Protein AF-A0AAD3D7H2-F1 (afdb_monomer_lite)

Foldseek 3Di:
DDPAFEDEAEPDDDPDDDDDPCVVAWDKDWDDDDPPPDDDDDDPDDPPVFPQTKIWTDDPNFIKIFRGKAFAPPVDKAWDWDQDPVGNVDIDTDDIHGIYGYIDGPPPCPVVPDPDDDPVVDDVDPVVVVRVVVVVVCVVPPDDDDDD

Secondary structure (DSSP, 8-state):
-----EEEE-SS--S--S---HHHH--PEEEP----------------S----EEEEEETTEEEEE--EEEPPTT--EEEEEEETTEEEEEEEEEEESEEEE-EETT-THHHH------GGG---HHHHHHHHHHHHHHHHSPPPPP-

Organism: NCBI:txid426638

Radius of gyration: 19.78 Å; chains: 1; bounding box: 55×32×58 Å

InterPro domains:
  IPR013924 Ribonuclease H2, subunit C [PF08615] (7-85)
  IPR013924 Ribonuclease H2, subunit C [cd09271] (8-106)

pLDDT: mean 77.28, std 19.38, range [33.62, 94.88]

Structure (mmCIF, N/CA/C/O backbone):
data_AF-A0AAD3D7H2-F1
#
_entry.id   AF-A0AAD3D7H2-F1
#
loop_
_atom_site.group_PDB
_atom_site.id
_atom_site.type_symbol
_atom_site.label_atom_id
_atom_site.label_alt_id
_atom_site.label_comp_id
_atom_site.label_asym_id
_atom_site.label_entity_id
_atom_site.label_seq_id
_atom_site.pdbx_PDB_ins_code
_atom_site.Cartn_x
_atom_site.Cartn_y
_atom_site.Cartn_z
_atom_site.occupancy
_atom_site.B_iso_or_equiv
_atom_site.auth_seq_id
_atom_site.auth_comp_id
_atom_site.auth_asym_id
_atom_site.auth_atom_id
_atom_site.pdbx_PDB_model_num
ATOM 1 N N . MET A 1 1 ? -0.694 21.228 -3.023 1.00 34.41 1 MET A N 1
ATOM 2 C CA . MET A 1 1 ? -0.175 20.091 -2.239 1.00 34.41 1 MET A CA 1
ATOM 3 C C . MET A 1 1 ? -0.657 18.838 -2.942 1.00 34.41 1 MET A C 1
ATOM 5 O O . MET A 1 1 ? -1.859 18.699 -3.111 1.00 34.41 1 MET A O 1
ATOM 9 N N . SER A 1 2 ? 0.254 18.035 -3.491 1.00 39.84 2 SER A N 1
ATOM 10 C CA . SER A 1 2 ? -0.105 16.768 -4.137 1.00 39.84 2 SER A CA 1
ATOM 11 C C . SER A 1 2 ? -0.600 15.826 -3.043 1.00 39.84 2 SER A C 1
ATOM 13 O O . SER A 1 2 ? 0.170 15.547 -2.126 1.00 39.84 2 SER A O 1
ATOM 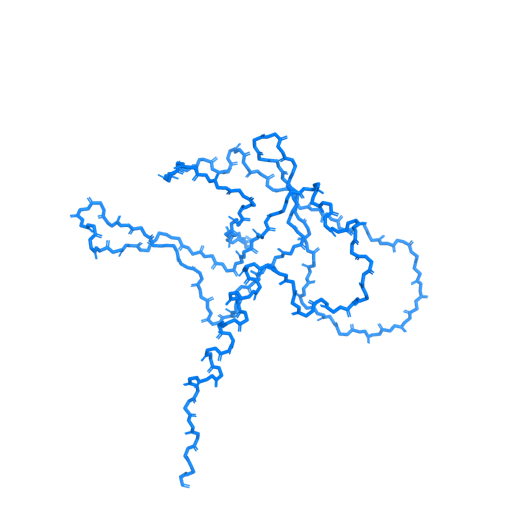15 N N . ASN A 1 3 ? -1.857 15.379 -3.092 1.00 53.25 3 ASN A N 1
ATOM 16 C CA . ASN A 1 3 ? -2.290 14.265 -2.248 1.00 53.25 3 ASN A CA 1
ATOM 17 C C . ASN A 1 3 ? -1.449 13.062 -2.675 1.00 53.25 3 ASN A C 1
ATOM 19 O O . ASN A 1 3 ? -1.581 12.594 -3.803 1.00 53.25 3 ASN A O 1
ATOM 23 N N . LYS A 1 4 ? -0.510 12.633 -1.831 1.00 64.44 4 LYS A N 1
ATOM 24 C CA . LYS A 1 4 ? 0.206 11.381 -2.064 1.00 64.44 4 LYS A CA 1
ATOM 25 C C . LYS A 1 4 ? -0.802 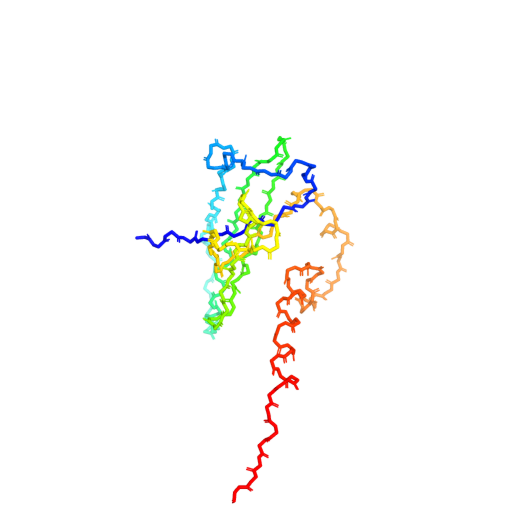10.243 -1.885 1.00 64.44 4 LYS A C 1
ATOM 27 O O . LYS A 1 4 ? -1.452 10.156 -0.845 1.00 64.44 4 LYS A O 1
ATOM 32 N N . GLU A 1 5 ? -0.962 9.423 -2.916 1.00 84.69 5 GLU A N 1
ATOM 33 C CA . GLU A 1 5 ? -1.856 8.264 -2.905 1.00 84.69 5 GLU A CA 1
ATOM 34 C C . GLU A 1 5 ? -1.075 7.071 -2.350 1.00 84.69 5 GLU A C 1
ATOM 36 O O . GLU A 1 5 ? -0.276 6.447 -3.054 1.00 84.69 5 GLU A O 1
ATOM 41 N N . TYR A 1 6 ? -1.260 6.807 -1.057 1.00 90.06 6 TYR A N 1
ATOM 42 C CA . TYR A 1 6 ? -0.589 5.726 -0.346 1.00 90.06 6 TYR A CA 1
ATOM 43 C C . TYR A 1 6 ? -1.419 4.445 -0.347 1.00 90.06 6 TYR A C 1
ATOM 45 O O . TYR A 1 6 ? -2.585 4.449 0.044 1.00 90.06 6 TYR A O 1
ATOM 53 N N . CYS A 1 7 ? -0.779 3.324 -0.673 1.00 93.31 7 CYS A N 1
ATOM 54 C CA . CYS A 1 7 ? -1.268 2.007 -0.284 1.00 93.31 7 CYS A CA 1
ATOM 55 C C . CYS A 1 7 ? -0.686 1.646 1.092 1.00 93.31 7 CYS A C 1
ATOM 57 O O . CYS A 1 7 ? 0.533 1.617 1.268 1.00 93.31 7 CYS A O 1
ATOM 59 N N . HIS A 1 8 ? -1.541 1.385 2.081 1.00 94.00 8 HIS A N 1
ATOM 60 C CA . HIS A 1 8 ? -1.105 0.994 3.423 1.00 94.00 8 HIS A CA 1
ATOM 61 C C . HIS A 1 8 ? -1.004 -0.529 3.534 1.00 94.00 8 HIS A C 1
ATOM 63 O O . HIS A 1 8 ? -2.013 -1.232 3.509 1.00 94.00 8 HIS A O 1
ATOM 69 N N . TRP A 1 9 ? 0.214 -1.037 3.701 1.00 93.75 9 TRP A N 1
ATOM 70 C CA . TRP A 1 9 ? 0.484 -2.456 3.896 1.00 93.75 9 TRP A CA 1
ATOM 71 C C . TRP A 1 9 ? 0.551 -2.774 5.392 1.00 93.75 9 TRP A C 1
ATOM 73 O O . TRP A 1 9 ? 1.499 -2.393 6.076 1.00 93.75 9 TRP A O 1
ATOM 83 N N . MET A 1 10 ? -0.490 -3.418 5.922 1.00 94.06 10 MET A N 1
ATOM 84 C CA . MET A 1 10 ? -0.659 -3.642 7.364 1.00 94.06 10 MET A CA 1
ATOM 85 C C . MET A 1 10 ? 0.085 -4.903 7.848 1.00 94.06 10 MET A C 1
ATOM 87 O O . MET A 1 10 ? 0.052 -5.919 7.154 1.00 94.06 10 MET A O 1
ATOM 91 N N . PRO A 1 11 ? 0.632 -4.934 9.082 1.00 91.88 11 PRO A N 1
ATOM 92 C CA . PRO A 1 11 ? 1.338 -6.103 9.628 1.00 91.88 11 PRO A CA 1
ATOM 93 C C . PRO A 1 11 ? 0.384 -7.189 10.151 1.00 91.88 11 PRO A C 1
ATOM 95 O O . PRO A 1 11 ? 0.770 -8.054 10.938 1.00 91.88 11 PRO A O 1
ATOM 98 N N . CYS A 1 12 ? -0.898 -7.120 9.795 1.00 91.38 12 CYS A N 1
ATOM 99 C CA . CYS A 1 12 ? -1.928 -8.005 10.317 1.00 91.38 12 CYS A CA 1
ATOM 100 C C . CYS A 1 12 ? -2.973 -8.337 9.252 1.00 91.38 12 CYS A C 1
ATOM 102 O O . CYS A 1 12 ? -3.203 -7.571 8.318 1.00 91.38 12 CYS A O 1
ATOM 104 N N . THR A 1 13 ? -3.629 -9.483 9.422 1.00 93.50 13 THR A N 1
ATOM 105 C CA . THR A 1 13 ? -4.727 -9.922 8.559 1.00 93.50 13 THR A CA 1
ATOM 106 C C . THR A 1 13 ? -6.046 -9.317 9.032 1.00 93.50 13 THR A C 1
ATOM 108 O O . THR A 1 13 ? -6.362 -9.341 10.224 1.00 93.50 13 THR A O 1
ATOM 111 N N . ILE A 1 14 ? -6.834 -8.799 8.093 1.00 93.06 14 ILE A N 1
ATOM 112 C CA . ILE A 1 14 ? -8.195 -8.313 8.325 1.00 93.06 14 ILE A CA 1
ATOM 113 C C . ILE A 1 14 ? -9.142 -9.309 7.652 1.00 93.06 14 ILE A C 1
ATOM 115 O O . ILE A 1 14 ? -9.056 -9.523 6.452 1.00 93.06 14 ILE A O 1
ATOM 119 N N . GLU A 1 15 ? -10.019 -9.949 8.429 1.00 94.38 15 GLU A N 1
ATOM 120 C CA . GLU A 1 15 ? -10.923 -10.997 7.914 1.00 94.38 15 GLU A CA 1
ATOM 121 C C . GLU A 1 15 ? -12.046 -10.452 7.024 1.00 94.38 15 GLU A C 1
ATOM 123 O O . GLU A 1 15 ? -12.593 -11.176 6.197 1.00 94.38 15 GLU A O 1
ATOM 128 N N . HIS A 1 16 ? -12.427 -9.191 7.225 1.00 92.69 16 HIS A N 1
ATOM 129 C CA . HIS A 1 16 ? -13.473 -8.553 6.440 1.00 92.69 16 HIS A CA 1
ATOM 130 C C . HIS A 1 16 ? -12.874 -7.883 5.207 1.00 92.69 16 HIS A C 1
ATOM 132 O O . HIS A 1 16 ? -12.067 -6.964 5.345 1.00 92.69 16 HIS A O 1
ATOM 138 N N . ASP A 1 17 ? -13.321 -8.318 4.032 1.00 89.19 17 ASP A N 1
ATOM 139 C CA . ASP A 1 17 ? -12.996 -7.701 2.750 1.00 89.19 17 ASP A CA 1
ATOM 140 C C . ASP A 1 17 ? -14.167 -6.810 2.309 1.00 89.19 17 ASP A C 1
ATOM 142 O O . ASP A 1 17 ? -15.287 -7.286 2.100 1.00 89.19 17 ASP A O 1
ATOM 146 N N . GLY A 1 18 ? -13.943 -5.497 2.272 1.00 87.88 18 GLY A N 1
ATOM 147 C CA . GLY A 1 18 ? -14.999 -4.520 2.036 1.00 87.88 18 GLY A CA 1
ATOM 148 C C . GLY A 1 18 ? -14.559 -3.075 2.252 1.00 87.88 18 GLY A C 1
ATOM 149 O O . GLY A 1 18 ? -13.430 -2.785 2.648 1.00 87.88 18 GLY A O 1
ATOM 150 N N . ILE A 1 19 ? -15.482 -2.148 1.991 1.00 87.31 19 ILE A N 1
ATOM 151 C CA . ILE A 1 19 ? -15.232 -0.712 2.148 1.00 87.31 19 ILE A CA 1
ATOM 152 C C . ILE A 1 19 ? -15.064 -0.385 3.634 1.00 87.31 19 ILE A C 1
ATOM 154 O O . ILE A 1 19 ? -15.951 -0.652 4.447 1.00 87.31 19 ILE A O 1
ATOM 158 N N . ALA A 1 20 ? -13.950 0.264 3.970 1.00 89.44 20 ALA A N 1
ATOM 159 C CA . ALA A 1 20 ? -13.673 0.765 5.307 1.00 89.44 20 ALA A CA 1
ATOM 160 C C . ALA A 1 20 ? -13.581 2.303 5.305 1.00 89.44 20 ALA A C 1
ATOM 162 O O . ALA A 1 20 ? -12.967 2.882 4.407 1.00 89.44 20 ALA A O 1
ATOM 163 N N . PRO A 1 21 ? -14.135 2.995 6.316 1.00 91.38 21 PRO A N 1
ATOM 164 C CA . PRO A 1 21 ? -13.996 4.444 6.475 1.00 91.38 21 PRO A CA 1
ATOM 165 C C . PRO A 1 21 ? -12.597 4.822 7.005 1.00 91.38 21 PRO A C 1
ATOM 167 O O . PRO A 1 21 ? -12.460 5.351 8.107 1.00 91.38 21 PRO A O 1
ATOM 170 N N . ILE A 1 22 ? -11.545 4.529 6.231 1.00 90.25 22 ILE A N 1
ATOM 171 C CA . ILE A 1 22 ? -10.133 4.649 6.643 1.00 90.25 22 ILE A CA 1
ATOM 172 C C . ILE A 1 22 ? -9.825 6.054 7.174 1.00 90.25 22 ILE A C 1
ATOM 174 O O . ILE A 1 22 ? -9.324 6.180 8.286 1.00 90.25 22 ILE A O 1
ATOM 178 N N . SER A 1 23 ? -10.219 7.107 6.453 1.00 88.81 23 SER A N 1
ATOM 179 C CA . SER A 1 23 ? -9.942 8.504 6.827 1.00 88.81 23 SER A CA 1
ATOM 180 C C . SER A 1 23 ? -10.535 8.940 8.175 1.00 88.81 23 SER A C 1
ATOM 182 O O . SER A 1 23 ? -10.063 9.910 8.773 1.00 88.81 23 SER A O 1
ATOM 184 N N . MET A 1 24 ? -11.555 8.235 8.677 1.00 92.00 24 MET A N 1
ATOM 185 C CA . MET A 1 24 ? -12.180 8.534 9.969 1.00 92.00 24 MET A CA 1
ATOM 186 C C . MET A 1 24 ? -11.457 7.887 11.153 1.00 92.00 24 MET A C 1
ATOM 188 O O . MET A 1 24 ? -11.530 8.418 12.258 1.00 92.00 24 MET A O 1
ATOM 192 N N . TYR A 1 25 ? -10.793 6.746 10.948 1.00 93.31 25 TYR A N 1
ATOM 193 C CA . TYR A 1 25 ? -10.266 5.920 12.046 1.00 93.31 25 TYR A CA 1
ATOM 194 C C . TYR A 1 25 ? -8.762 5.670 11.981 1.00 93.31 25 TYR A C 1
ATOM 196 O O . TYR A 1 25 ? -8.164 5.318 12.994 1.00 93.31 25 TYR A O 1
ATOM 204 N N . PHE A 1 26 ? -8.153 5.825 10.811 1.00 94.12 26 PHE A N 1
ATOM 205 C CA . PHE A 1 26 ? -6.735 5.611 10.594 1.00 94.12 26 PHE A CA 1
ATOM 206 C C . PHE A 1 26 ? -6.132 6.891 10.026 1.00 94.12 26 PHE A C 1
ATOM 208 O O . PHE A 1 26 ? -6.284 7.202 8.846 1.00 94.12 26 PHE A O 1
ATOM 215 N N . GLN A 1 27 ? -5.488 7.657 10.904 1.00 91.38 27 GLN A N 1
ATOM 216 C CA . GLN A 1 27 ? -4.882 8.947 10.586 1.00 91.38 27 GLN A CA 1
ATOM 217 C C . GLN A 1 27 ? -3.389 8.872 10.913 1.00 91.38 27 GLN A C 1
ATOM 219 O O . GLN A 1 27 ? -3.006 9.149 12.048 1.00 91.38 27 GLN A O 1
ATOM 224 N N . PRO A 1 28 ? -2.560 8.418 9.955 1.00 91.81 28 PRO A N 1
ATOM 225 C CA . PRO A 1 28 ? -1.113 8.440 10.091 1.00 91.81 28 PRO A CA 1
ATOM 226 C C . PRO A 1 28 ? -0.603 9.842 10.407 1.00 91.81 28 PRO A C 1
ATOM 228 O O . PRO A 1 28 ? -0.911 10.794 9.689 1.00 91.81 28 PRO A O 1
ATOM 231 N N . GLU A 1 29 ? 0.205 9.952 11.451 1.00 90.94 29 GLU A N 1
ATOM 232 C CA . GLU A 1 29 ? 0.945 11.161 11.777 1.00 90.94 29 GLU A CA 1
ATOM 233 C C . GLU A 1 29 ? 2.358 11.038 11.217 1.00 90.94 29 GLU A C 1
ATOM 235 O O . GLU A 1 29 ? 3.048 10.037 11.415 1.00 90.94 29 GLU A O 1
ATOM 240 N N . THR A 1 30 ? 2.771 12.051 10.471 1.00 88.62 30 THR A N 1
ATOM 241 C CA . THR A 1 30 ? 4.142 12.181 9.996 1.00 88.62 30 THR A CA 1
ATOM 242 C C . THR A 1 30 ? 5.030 12.594 11.159 1.00 88.62 30 THR A C 1
ATOM 244 O O . THR A 1 30 ? 4.779 13.620 11.784 1.00 88.62 30 THR A O 1
ATOM 247 N N . LEU A 1 31 ? 6.090 11.835 11.410 1.00 84.06 31 LEU A N 1
ATOM 248 C CA . LEU A 1 31 ? 7.103 12.206 12.386 1.00 84.06 31 LEU A CA 1
ATOM 249 C C . LEU A 1 31 ? 8.145 13.086 11.693 1.00 84.06 31 LEU A C 1
ATOM 251 O O . LEU A 1 31 ? 8.782 12.666 10.727 1.00 84.06 31 LEU A O 1
ATOM 255 N N . GLU A 1 32 ? 8.289 14.325 12.156 1.00 77.62 32 GLU A N 1
ATOM 256 C CA . GLU A 1 32 ? 9.394 15.185 11.738 1.00 77.62 32 GLU A CA 1
ATOM 257 C C . GLU A 1 32 ? 10.670 14.717 12.447 1.00 77.62 32 GLU A C 1
ATOM 259 O O . GLU A 1 32 ? 10.686 14.538 13.667 1.00 77.62 32 GLU A O 1
ATOM 264 N N . GLU A 1 33 ? 11.748 14.500 11.693 1.00 62.31 33 GLU A N 1
ATOM 265 C CA . GLU A 1 33 ? 13.063 14.357 12.306 1.00 62.31 33 GLU A CA 1
ATOM 266 C C . GLU A 1 33 ? 13.468 15.719 12.874 1.00 62.31 33 GLU A C 1
ATOM 268 O O . GLU A 1 33 ? 13.666 16.682 12.130 1.00 62.31 33 GLU A O 1
ATOM 273 N N . GLU A 1 34 ? 13.579 15.814 14.201 1.00 54.94 34 GLU A N 1
ATOM 274 C CA . GLU A 1 34 ? 14.200 16.966 14.851 1.00 54.94 34 GLU A CA 1
ATOM 275 C C . GLU A 1 34 ? 15.583 17.189 14.215 1.00 54.94 34 GLU A C 1
ATOM 277 O O . GLU A 1 34 ? 16.398 16.257 14.201 1.00 54.94 34 GLU A O 1
ATOM 282 N N . PRO A 1 35 ? 15.889 18.387 13.679 1.00 48.78 35 PRO A N 1
ATOM 283 C CA . PRO A 1 35 ? 17.196 18.650 13.106 1.00 48.78 35 PRO A CA 1
ATOM 284 C C . PRO A 1 35 ? 18.221 18.471 14.220 1.00 48.78 35 PRO A C 1
ATOM 286 O O . PRO A 1 35 ? 18.258 19.255 15.168 1.00 48.78 35 PRO A O 1
ATOM 289 N N . SER A 1 36 ? 19.044 17.427 14.121 1.00 46.22 36 SER A N 1
ATOM 290 C CA . SER A 1 36 ? 20.088 17.133 15.095 1.00 46.22 36 SER A CA 1
ATOM 291 C C . SER A 1 36 ? 20.990 18.359 15.245 1.00 46.22 36 SER A C 1
ATOM 293 O O . SER A 1 36 ? 21.865 18.628 14.417 1.00 46.22 36 SER A O 1
ATOM 295 N N . SER A 1 37 ? 20.764 19.152 16.288 1.00 43.81 37 SER A N 1
ATOM 296 C CA . SER A 1 37 ? 21.624 20.273 16.620 1.00 43.81 37 SER A CA 1
ATOM 297 C C . SER A 1 37 ? 22.984 19.714 17.046 1.00 43.81 37 SER A C 1
ATOM 299 O O . SER A 1 37 ? 23.069 19.049 18.076 1.00 43.81 37 SER A O 1
ATOM 301 N N . ALA A 1 38 ? 24.020 20.044 16.263 1.00 46.09 38 ALA A N 1
ATOM 302 C CA . ALA A 1 38 ? 25.457 19.788 16.449 1.00 46.09 38 ALA A CA 1
ATOM 303 C C . ALA A 1 38 ? 26.037 18.482 15.853 1.00 46.09 38 ALA A C 1
ATOM 305 O O . ALA A 1 38 ? 26.120 17.453 16.509 1.00 46.09 38 ALA A O 1
ATOM 306 N N . SER A 1 39 ? 26.661 18.564 14.674 1.00 39.09 39 SER A N 1
ATOM 307 C CA . SER A 1 39 ? 28.102 18.861 14.601 1.00 39.09 39 SER A CA 1
ATOM 308 C C . SER A 1 39 ? 28.539 19.103 13.153 1.00 39.09 39 SER A C 1
ATOM 310 O O . SER A 1 39 ? 28.203 18.368 12.230 1.00 39.09 39 SER A O 1
ATOM 312 N N . SER A 1 40 ? 29.279 20.186 12.969 1.00 50.50 40 SER A N 1
ATOM 313 C CA . SER A 1 40 ? 30.037 20.519 11.773 1.00 50.50 40 SER A CA 1
ATOM 314 C C . SER A 1 40 ? 31.013 19.398 11.415 1.00 50.50 40 SER A C 1
ATOM 316 O O . SER A 1 40 ? 31.912 19.123 12.207 1.00 50.50 40 SER A O 1
ATOM 318 N N . ASN A 1 41 ? 30.871 18.808 10.227 1.00 40.91 41 ASN A N 1
ATOM 319 C CA . ASN A 1 41 ? 31.993 18.444 9.364 1.00 40.91 41 ASN A CA 1
ATOM 320 C C . ASN A 1 41 ? 31.502 18.199 7.936 1.00 40.91 41 ASN A C 1
ATOM 322 O O . ASN A 1 41 ? 30.589 17.417 7.685 1.00 40.91 41 ASN A O 1
ATOM 326 N N . GLU A 1 42 ? 32.136 18.913 7.017 1.00 55.28 42 GLU A N 1
ATOM 327 C CA . GLU A 1 42 ? 31.913 18.885 5.581 1.00 55.28 42 GLU A CA 1
ATOM 328 C C . GLU A 1 42 ? 32.184 17.483 5.024 1.00 55.28 42 GLU A C 1
ATOM 330 O O . GLU A 1 42 ? 33.312 16.987 5.035 1.00 55.28 42 GLU A O 1
ATOM 335 N N . LYS A 1 43 ? 31.135 16.846 4.509 1.00 42.12 43 LYS A N 1
ATOM 336 C CA . LYS A 1 43 ? 31.230 15.837 3.459 1.00 42.12 43 LYS A CA 1
ATOM 337 C C . LYS A 1 43 ? 29.970 15.953 2.621 1.00 42.12 43 LYS A C 1
ATOM 339 O O . LYS A 1 43 ? 28.894 15.550 3.051 1.00 42.12 43 LYS A O 1
ATOM 344 N N . GLU A 1 44 ? 30.124 16.555 1.447 1.00 48.22 44 GLU A N 1
ATOM 345 C CA . GLU A 1 44 ? 29.165 16.446 0.355 1.00 48.22 44 GLU A CA 1
ATOM 346 C C . GLU A 1 44 ? 29.007 14.955 0.035 1.00 48.22 44 GLU A C 1
ATOM 348 O O . GLU A 1 44 ? 29.864 14.338 -0.597 1.00 48.22 44 GLU A O 1
ATOM 353 N N . LEU A 1 45 ? 27.945 14.358 0.569 1.00 42.97 45 LEU A N 1
ATOM 354 C CA . LEU A 1 45 ? 27.444 13.061 0.154 1.00 42.97 45 LEU A CA 1
ATOM 355 C C . LEU A 1 45 ? 26.142 13.325 -0.593 1.00 42.97 45 LEU A C 1
ATOM 357 O O . LEU A 1 45 ? 25.290 14.089 -0.136 1.00 42.97 45 LEU A O 1
ATOM 361 N N . GLU A 1 46 ? 26.055 12.739 -1.776 1.00 37.56 46 GLU A N 1
ATOM 362 C CA . GLU A 1 46 ? 24.939 12.839 -2.701 1.00 37.56 46 GLU A CA 1
ATOM 363 C C . GLU A 1 46 ? 23.606 12.658 -1.967 1.00 37.56 46 GLU A C 1
ATOM 365 O O . GLU A 1 46 ? 23.415 11.693 -1.226 1.00 37.56 46 GLU A O 1
ATOM 370 N N . LYS A 1 47 ? 22.690 13.615 -2.158 1.00 33.62 47 LYS A N 1
ATOM 371 C CA . LYS A 1 47 ? 21.300 13.515 -1.713 1.00 33.62 47 LYS A CA 1
ATOM 372 C C . LYS A 1 47 ? 20.684 12.275 -2.356 1.00 33.62 47 LYS A C 1
ATOM 374 O O . LYS A 1 47 ? 20.245 12.331 -3.501 1.00 33.62 47 LYS A O 1
ATOM 379 N N . SER A 1 48 ? 20.641 11.167 -1.628 1.00 37.09 48 SER A N 1
ATOM 380 C CA . SER A 1 48 ? 19.686 10.111 -1.914 1.00 37.09 48 SER A CA 1
ATOM 381 C C . SER A 1 48 ? 18.290 10.704 -1.702 1.00 37.09 48 SER A C 1
ATOM 383 O O . SER A 1 48 ? 17.970 11.208 -0.629 1.00 37.09 48 SER A O 1
ATOM 385 N N . ASP A 1 49 ? 17.453 10.673 -2.739 1.00 43.22 49 ASP A N 1
ATOM 386 C CA . ASP A 1 49 ? 16.061 11.168 -2.764 1.00 43.22 49 ASP A CA 1
ATOM 387 C C . ASP A 1 49 ? 15.090 10.361 -1.866 1.00 43.22 49 ASP A C 1
ATOM 389 O O . ASP A 1 49 ? 13.865 10.343 -2.054 1.00 43.22 49 ASP A O 1
ATOM 393 N N . ASN A 1 50 ? 15.641 9.679 -0.864 1.00 47.53 50 ASN A N 1
ATOM 394 C CA . ASN A 1 50 ? 14.930 8.887 0.115 1.00 47.53 50 ASN A CA 1
ATOM 395 C C . ASN A 1 50 ? 14.805 9.718 1.393 1.00 47.53 50 ASN A C 1
ATOM 397 O O . ASN A 1 50 ? 15.538 9.522 2.356 1.00 47.53 50 ASN A O 1
ATOM 401 N N . SER A 1 51 ? 13.899 10.699 1.391 1.00 51.78 51 SER A N 1
ATOM 402 C CA . SER A 1 51 ? 13.443 11.282 2.651 1.00 51.78 51 SER A CA 1
ATOM 403 C C . SER A 1 51 ? 12.814 10.147 3.463 1.00 51.78 51 SER A C 1
ATOM 405 O O . SER A 1 51 ? 11.712 9.706 3.125 1.00 51.78 51 SER A O 1
ATOM 407 N N . GLU A 1 52 ? 13.523 9.645 4.473 1.00 66.19 52 GLU A N 1
ATOM 408 C CA . GLU A 1 52 ? 13.053 8.631 5.423 1.00 66.19 52 GLU A CA 1
ATOM 409 C C . GLU A 1 52 ? 11.988 9.251 6.335 1.00 66.19 52 GLU A C 1
ATOM 411 O O . GLU A 1 52 ? 12.168 9.476 7.524 1.00 66.19 52 GLU A O 1
ATOM 416 N N . GLN A 1 53 ? 10.855 9.612 5.739 1.00 77.69 53 GLN A N 1
ATOM 417 C CA . GLN A 1 53 ? 9.730 10.167 6.460 1.00 77.69 53 GLN A CA 1
ATOM 418 C C . GLN A 1 53 ? 9.025 9.019 7.179 1.00 77.69 53 GLN A C 1
ATOM 420 O O . GLN A 1 53 ? 8.333 8.210 6.560 1.00 77.69 53 GLN A O 1
ATOM 425 N N . ALA A 1 54 ? 9.242 8.932 8.488 1.00 85.56 54 ALA A N 1
ATOM 426 C CA . ALA A 1 54 ? 8.560 7.959 9.320 1.00 85.56 54 ALA A CA 1
ATOM 427 C C . ALA A 1 54 ? 7.114 8.398 9.591 1.00 85.56 54 ALA A C 1
ATOM 429 O O . ALA A 1 54 ? 6.819 9.581 9.771 1.00 85.56 54 ALA A O 1
ATOM 430 N N . HIS A 1 55 ? 6.209 7.426 9.659 1.00 90.88 55 HIS A N 1
ATOM 431 C CA . HIS A 1 55 ? 4.816 7.639 10.031 1.00 90.88 55 HIS A CA 1
ATOM 432 C C . HIS A 1 55 ? 4.446 6.785 11.239 1.00 90.88 55 HIS A C 1
ATOM 434 O O . HIS A 1 55 ? 4.795 5.607 11.304 1.00 90.88 55 HIS A O 1
ATOM 440 N N . ALA A 1 56 ? 3.679 7.356 12.160 1.00 92.31 56 ALA A N 1
ATOM 441 C CA . ALA A 1 56 ? 3.098 6.652 13.294 1.00 92.31 56 ALA A CA 1
ATOM 442 C C . ALA A 1 56 ? 1.576 6.584 13.159 1.00 92.31 56 ALA A C 1
ATOM 444 O O . ALA A 1 56 ? 0.934 7.502 12.654 1.00 92.31 56 ALA A O 1
ATOM 445 N N . ALA A 1 57 ? 0.979 5.490 13.617 1.00 94.31 57 ALA A N 1
ATOM 446 C CA . ALA A 1 57 ? -0.469 5.351 13.691 1.00 94.31 57 ALA A CA 1
ATOM 447 C C . ALA A 1 57 ? -0.862 4.373 14.802 1.00 94.31 57 ALA A C 1
ATOM 449 O O . ALA A 1 57 ? -0.028 3.685 15.390 1.00 94.31 57 ALA A O 1
ATOM 450 N N . SER A 1 58 ? -2.161 4.271 15.071 1.00 94.25 58 SER A N 1
ATOM 451 C CA . SER A 1 58 ? -2.717 3.220 15.919 1.00 94.25 58 SER A CA 1
ATOM 452 C C . SER A 1 58 ? -3.793 2.461 15.161 1.00 94.25 58 SER A C 1
ATOM 454 O O . SER A 1 58 ? -4.644 3.057 14.503 1.00 94.25 58 SER A O 1
ATOM 456 N N . PHE A 1 59 ? -3.772 1.135 15.264 1.00 94.88 59 PHE A N 1
ATOM 457 C CA . PHE A 1 59 ? -4.799 0.278 14.687 1.00 94.88 59 PHE A CA 1
ATOM 458 C C . PHE A 1 59 ? -5.262 -0.745 15.719 1.00 94.88 59 PHE A C 1
ATOM 460 O O . PHE A 1 59 ? -4.467 -1.517 16.257 1.00 94.88 59 PHE A O 1
ATOM 467 N N . ARG A 1 60 ? -6.566 -0.735 16.029 1.00 93.38 60 ARG A N 1
ATOM 468 C CA . ARG A 1 60 ? -7.179 -1.583 17.073 1.00 93.38 60 ARG A CA 1
ATOM 469 C C . ARG A 1 60 ? -6.455 -1.493 18.430 1.00 93.38 60 ARG A C 1
ATOM 471 O O . ARG A 1 60 ? -6.284 -2.497 19.118 1.00 93.38 60 ARG A O 1
ATOM 478 N N . GLY A 1 61 ? -6.010 -0.290 18.799 1.00 92.31 61 GLY A N 1
ATOM 479 C CA . GLY A 1 61 ? -5.308 -0.023 20.059 1.00 92.31 61 GLY A CA 1
ATOM 480 C C . GLY A 1 61 ? -3.842 -0.468 20.091 1.00 92.31 61 GLY A C 1
ATOM 481 O O . GLY A 1 61 ? -3.225 -0.405 21.150 1.00 92.31 61 GLY A O 1
ATOM 482 N N . ARG A 1 62 ? -3.277 -0.920 18.964 1.00 92.81 62 ARG A N 1
ATOM 483 C CA . ARG A 1 62 ? -1.854 -1.256 18.839 1.00 92.81 62 ARG A CA 1
ATOM 484 C C . ARG A 1 62 ? -1.123 -0.150 18.096 1.00 92.81 62 ARG A C 1
ATOM 486 O O . ARG A 1 62 ? -1.585 0.269 17.036 1.00 92.81 62 ARG A O 1
ATOM 493 N N . ALA A 1 63 ? 0.018 0.264 18.633 1.00 92.69 63 ALA A N 1
ATOM 494 C CA . ALA A 1 63 ? 0.907 1.200 17.964 1.00 92.69 63 ALA A CA 1
ATOM 495 C C . ALA A 1 63 ? 1.521 0.564 16.708 1.00 92.69 63 ALA A C 1
ATOM 497 O O . ALA A 1 63 ? 1.927 -0.608 16.715 1.00 92.69 63 ALA A O 1
ATOM 498 N N . LEU A 1 64 ? 1.555 1.350 15.635 1.00 93.88 64 LEU A N 1
ATOM 499 C CA . LEU A 1 64 ? 2.153 1.018 14.353 1.00 93.88 64 LEU A CA 1
ATOM 500 C C . LEU A 1 64 ? 3.161 2.093 13.959 1.00 93.88 64 LEU A C 1
ATOM 502 O O . LEU A 1 64 ? 2.932 3.280 14.191 1.00 93.88 64 LEU A O 1
ATOM 506 N N . MET A 1 65 ? 4.234 1.661 13.308 1.00 92.38 65 MET A N 1
ATOM 507 C CA . MET A 1 65 ? 5.252 2.536 12.742 1.00 92.38 65 MET A CA 1
ATOM 508 C C . MET A 1 65 ? 5.529 2.116 11.301 1.00 92.38 65 MET A C 1
ATOM 510 O O . MET A 1 65 ? 5.752 0.937 11.042 1.00 92.38 65 MET A O 1
ATOM 514 N N . ALA A 1 66 ? 5.539 3.065 10.374 1.00 90.81 66 ALA A N 1
ATOM 515 C CA . ALA A 1 66 ? 6.049 2.879 9.024 1.00 90.81 66 ALA A CA 1
ATOM 516 C C . ALA A 1 66 ? 7.334 3.692 8.897 1.00 90.81 66 ALA A C 1
ATOM 518 O O . ALA A 1 66 ? 7.302 4.919 8.858 1.00 90.81 66 ALA A O 1
ATOM 519 N N . ARG A 1 67 ? 8.478 3.004 8.887 1.00 86.06 67 ARG A N 1
ATOM 520 C CA . ARG A 1 67 ? 9.803 3.646 8.800 1.00 86.06 67 ARG A CA 1
ATOM 521 C C . ARG A 1 67 ? 10.255 3.888 7.364 1.00 86.06 67 ARG A C 1
ATOM 523 O O . ARG A 1 67 ? 11.212 4.617 7.142 1.00 86.06 67 ARG A O 1
ATOM 530 N N . ARG A 1 68 ? 9.619 3.219 6.399 1.00 81.69 68 ARG A N 1
ATOM 531 C CA . ARG A 1 68 ? 10.021 3.228 4.992 1.00 81.69 68 ARG A CA 1
ATOM 532 C C . ARG A 1 68 ? 8.800 3.476 4.112 1.00 81.69 68 ARG A C 1
ATOM 534 O O . ARG A 1 68 ? 7.792 2.777 4.221 1.00 81.69 68 ARG A O 1
ATOM 541 N N . GLU A 1 69 ? 8.918 4.465 3.232 1.00 89.31 69 GLU A N 1
ATOM 542 C CA . GLU A 1 69 ? 8.017 4.675 2.100 1.00 89.31 69 GLU A CA 1
ATOM 543 C C . GLU A 1 69 ? 8.644 4.006 0.873 1.00 89.31 69 GLU A C 1
ATOM 545 O O . GLU A 1 69 ? 9.743 4.365 0.455 1.00 89.31 69 GLU A O 1
ATOM 550 N N . TYR A 1 70 ? 7.946 3.043 0.276 1.00 89.62 70 TYR A N 1
ATOM 551 C CA . TYR A 1 70 ? 8.379 2.413 -0.966 1.00 89.62 70 TYR A CA 1
ATOM 552 C C . TYR A 1 70 ? 7.687 3.093 -2.143 1.00 89.62 70 TYR A C 1
ATOM 554 O O . TYR A 1 70 ? 6.509 2.846 -2.409 1.00 89.62 70 TYR A O 1
ATOM 562 N N . LYS A 1 71 ? 8.414 3.954 -2.854 1.00 90.50 71 LYS A N 1
ATOM 563 C CA . LYS A 1 71 ? 7.927 4.556 -4.100 1.00 90.50 71 LYS A CA 1
ATOM 564 C C . LYS A 1 71 ? 7.953 3.520 -5.217 1.00 90.50 71 LYS A C 1
ATOM 566 O O . LYS A 1 71 ? 8.936 2.795 -5.376 1.00 90.50 71 LYS A O 1
ATOM 571 N N . LEU A 1 72 ? 6.884 3.467 -6.001 1.00 90.12 72 LEU A N 1
ATOM 572 C CA . LEU A 1 72 ? 6.880 2.703 -7.241 1.00 90.12 72 LEU A CA 1
ATOM 573 C C . LEU A 1 72 ? 7.806 3.384 -8.269 1.00 90.12 72 LEU A C 1
ATOM 575 O O . LEU A 1 72 ? 7.897 4.615 -8.279 1.00 90.12 72 LEU A O 1
ATOM 579 N N . PRO A 1 73 ? 8.482 2.618 -9.145 1.00 88.75 73 PRO A N 1
ATOM 580 C CA . PRO A 1 73 ? 9.268 3.181 -10.241 1.00 88.75 73 PRO A CA 1
ATOM 581 C C . PRO A 1 73 ? 8.433 4.105 -11.139 1.00 88.75 73 PRO A C 1
ATOM 583 O O . PRO A 1 73 ? 7.249 3.857 -11.351 1.00 88.75 73 PRO A O 1
ATOM 586 N N . GLU A 1 74 ? 9.045 5.142 -11.722 1.00 85.38 74 GLU A N 1
ATOM 587 C CA . GLU A 1 74 ? 8.336 6.194 -12.484 1.00 85.38 74 GLU A CA 1
ATOM 588 C C . GLU A 1 74 ? 7.475 5.666 -13.645 1.00 85.38 74 GLU A C 1
ATOM 590 O O . GLU A 1 74 ? 6.480 6.279 -14.030 1.00 85.38 74 GLU A O 1
ATOM 595 N N . ASN A 1 75 ? 7.845 4.517 -14.212 1.00 86.56 75 ASN A N 1
ATOM 596 C CA . ASN A 1 75 ? 7.142 3.865 -15.314 1.00 86.56 75 ASN A CA 1
ATOM 597 C C . ASN A 1 75 ? 6.097 2.830 -14.855 1.00 86.56 75 ASN A C 1
ATOM 599 O O . ASN A 1 75 ? 5.567 2.090 -15.687 1.00 86.56 75 ASN A O 1
ATOM 603 N N . ILE A 1 76 ? 5.824 2.742 -13.554 1.00 89.06 76 ILE A N 1
ATOM 604 C CA . ILE A 1 76 ? 4.908 1.780 -12.943 1.00 89.06 76 ILE A CA 1
ATOM 605 C C . ILE A 1 76 ? 3.829 2.545 -12.182 1.00 89.06 76 ILE A C 1
ATOM 607 O O . ILE A 1 76 ? 4.110 3.445 -11.399 1.00 89.06 76 ILE A O 1
ATOM 611 N N . ASN A 1 77 ? 2.573 2.159 -12.400 1.00 89.88 77 ASN A N 1
ATOM 612 C CA . ASN A 1 77 ? 1.434 2.743 -11.704 1.00 89.88 77 ASN A CA 1
ATOM 613 C C . ASN A 1 77 ? 0.690 1.660 -10.920 1.00 89.88 77 ASN A C 1
ATOM 615 O O . ASN A 1 77 ? 0.155 0.718 -11.514 1.00 89.88 77 ASN A O 1
ATOM 619 N N . GLY A 1 78 ? 0.635 1.801 -9.597 1.00 93.00 78 GLY A N 1
ATOM 620 C CA . GLY A 1 78 ? -0.168 0.939 -8.741 1.00 93.00 78 GLY A CA 1
ATOM 621 C C . GLY A 1 78 ? -1.638 1.142 -9.074 1.00 93.00 78 GLY A C 1
ATOM 622 O O . GLY A 1 78 ? -2.103 2.272 -9.186 1.00 93.00 78 GLY A O 1
ATOM 623 N N . THR A 1 79 ? -2.374 0.057 -9.306 1.00 93.88 79 THR A N 1
ATOM 624 C CA . THR A 1 79 ? -3.790 0.121 -9.686 1.00 93.88 79 THR A CA 1
ATOM 625 C C . THR A 1 79 ? -4.584 -0.912 -8.904 1.00 93.88 79 THR A C 1
ATOM 627 O O . THR A 1 79 ? -4.225 -2.089 -8.888 1.00 93.88 79 THR A O 1
ATOM 630 N N . VAL A 1 80 ? -5.680 -0.474 -8.288 1.00 91.31 80 VAL A N 1
ATOM 631 C CA . VAL A 1 80 ? -6.635 -1.342 -7.597 1.00 91.31 80 VAL A CA 1
ATOM 632 C C . VAL A 1 80 ? -7.757 -1.708 -8.562 1.00 91.31 80 VAL A C 1
ATOM 634 O O . VAL A 1 80 ? -8.402 -0.831 -9.143 1.00 91.31 80 VAL A O 1
ATOM 637 N N . PHE A 1 81 ? -7.993 -3.008 -8.722 1.00 91.94 81 PHE A N 1
ATOM 638 C CA . PHE A 1 81 ? -9.073 -3.550 -9.539 1.00 91.94 81 PHE A CA 1
ATOM 639 C C . PHE A 1 81 ? -10.144 -4.178 -8.652 1.00 91.94 81 PHE A C 1
ATOM 641 O O . PHE A 1 81 ? -9.815 -4.917 -7.727 1.00 91.94 81 PHE A O 1
ATOM 648 N N . ILE A 1 82 ? -11.413 -3.923 -8.966 1.00 90.31 82 ILE A N 1
ATOM 649 C CA . ILE A 1 82 ? -12.564 -4.535 -8.293 1.00 90.31 82 ILE A CA 1
ATOM 650 C C . ILE A 1 82 ? -13.446 -5.272 -9.313 1.00 90.31 82 ILE A C 1
ATOM 652 O O . ILE A 1 82 ? -13.465 -4.886 -10.486 1.00 90.31 82 ILE A O 1
ATOM 656 N N . PRO A 1 83 ? -14.165 -6.340 -8.925 1.00 89.44 83 PRO A N 1
ATOM 657 C CA . PRO A 1 83 ? -15.139 -6.981 -9.802 1.00 89.44 83 PRO A CA 1
ATOM 658 C C . PRO A 1 83 ? -16.292 -6.028 -10.121 1.00 89.44 83 PRO A C 1
ATOM 660 O O . PRO A 1 83 ? -16.847 -5.383 -9.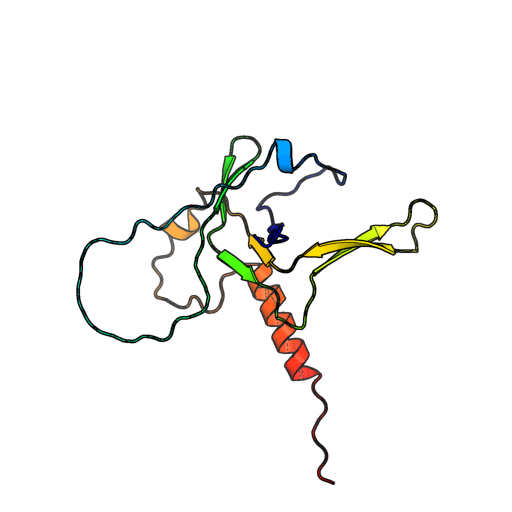232 1.00 89.44 83 PRO A O 1
ATOM 663 N N . MET A 1 84 ? -16.689 -5.964 -11.388 1.00 87.25 84 MET A N 1
ATOM 664 C CA . MET A 1 84 ? -17.852 -5.189 -11.800 1.00 87.25 84 MET A CA 1
ATOM 665 C C . MET A 1 84 ? -19.118 -5.861 -11.248 1.00 87.25 84 MET A C 1
ATOM 667 O O . MET A 1 84 ? -19.359 -7.030 -11.531 1.00 87.25 84 MET A O 1
ATOM 671 N N . GLN A 1 85 ? -19.981 -5.123 -10.535 1.00 77.31 85 GLN A N 1
ATOM 672 C CA . GLN A 1 85 ? -21.161 -5.670 -9.820 1.00 77.31 85 GLN A CA 1
ATOM 673 C C . GLN A 1 85 ? -22.132 -6.516 -10.672 1.00 77.31 85 GLN A C 1
ATOM 675 O O . GLN A 1 85 ? -22.969 -7.236 -10.138 1.00 77.31 85 GLN A O 1
ATOM 680 N N . SER A 1 86 ? -22.068 -6.389 -11.999 1.00 78.56 86 SER A N 1
ATOM 681 C CA . SER A 1 86 ? -22.925 -7.105 -12.953 1.00 78.56 86 SER A CA 1
ATOM 682 C C . SER A 1 86 ? -22.240 -8.291 -13.637 1.00 78.56 86 SER A C 1
ATOM 684 O O . SER A 1 86 ? -22.913 -9.050 -14.335 1.00 78.56 86 SER A O 1
ATOM 686 N N . ASN A 1 87 ? -20.921 -8.440 -13.488 1.00 79.50 87 ASN A N 1
ATOM 687 C CA . ASN A 1 87 ? -20.152 -9.512 -14.102 1.00 79.50 87 ASN A CA 1
ATOM 688 C C . ASN A 1 87 ? -18.826 -9.753 -13.361 1.00 79.50 87 ASN A C 1
ATOM 690 O O . ASN A 1 87 ? -17.849 -9.035 -13.581 1.00 79.50 87 ASN A O 1
ATOM 694 N N . ASP A 1 88 ? -18.772 -10.838 -12.591 1.00 77.12 88 ASP A N 1
ATOM 695 C CA . ASP A 1 88 ? -17.602 -11.236 -11.799 1.00 77.12 88 ASP A CA 1
ATOM 696 C C . ASP A 1 88 ? -16.355 -11.551 -12.644 1.00 77.12 88 ASP A C 1
ATOM 698 O O . ASP A 1 88 ? -15.243 -11.581 -12.121 1.00 77.12 88 ASP A O 1
ATOM 702 N N . THR A 1 89 ? -16.492 -11.758 -13.960 1.00 87.38 89 THR A N 1
ATOM 703 C CA . THR A 1 89 ? -15.338 -11.982 -14.849 1.00 87.38 89 THR A CA 1
ATOM 704 C C . THR A 1 89 ? -14.729 -10.688 -15.381 1.00 87.38 89 THR A C 1
ATOM 706 O O . THR A 1 89 ? -13.733 -10.737 -16.104 1.00 87.38 89 THR A O 1
ATOM 709 N N . LYS A 1 90 ? -15.351 -9.534 -15.119 1.00 91.31 90 LYS A N 1
ATOM 710 C CA . LYS A 1 90 ? -14.884 -8.237 -15.603 1.00 91.31 90 LYS A CA 1
ATOM 711 C C . LYS A 1 90 ? -14.408 -7.399 -14.428 1.00 91.31 90 LYS A C 1
ATOM 713 O O . LYS A 1 90 ? -15.167 -7.114 -13.511 1.00 91.31 90 LYS A O 1
ATOM 718 N N . LEU A 1 91 ? -13.154 -6.972 -14.500 1.00 91.81 91 LEU A N 1
ATOM 719 C CA . LEU A 1 91 ? -12.559 -6.069 -13.526 1.00 91.81 91 LEU A CA 1
ATOM 720 C C . LEU A 1 91 ? -12.731 -4.617 -13.977 1.00 91.81 91 LEU A C 1
ATOM 722 O O . LEU A 1 91 ? -12.579 -4.304 -15.162 1.00 91.81 91 LEU A O 1
ATOM 726 N N . GLU A 1 92 ? -13.017 -3.733 -13.032 1.00 92.25 92 GLU A N 1
ATOM 727 C CA . GLU A 1 92 ? -12.976 -2.288 -13.216 1.00 92.25 92 GLU A CA 1
ATOM 728 C C . GLU A 1 92 ? -11.855 -1.674 -12.381 1.00 92.25 92 GLU A C 1
ATOM 730 O O . GLU A 1 92 ? -11.520 -2.143 -11.293 1.00 92.25 92 GLU A O 1
ATOM 735 N N . LYS A 1 93 ? -11.236 -0.629 -12.931 1.00 92.00 93 LYS A N 1
ATOM 736 C CA . LYS A 1 93 ? -10.219 0.149 -12.232 1.00 92.00 93 LYS A CA 1
ATOM 737 C C . LYS A 1 93 ? -10.913 1.052 -11.213 1.00 92.00 93 LYS A C 1
ATOM 739 O O . LYS A 1 93 ? -11.737 1.872 -11.609 1.00 92.00 93 LYS A O 1
ATOM 744 N N . CYS A 1 94 ? -10.544 0.916 -9.944 1.00 88.81 94 CYS A N 1
ATOM 745 C CA . CYS A 1 94 ? -11.095 1.702 -8.843 1.00 88.81 94 CYS A CA 1
ATOM 746 C C . CYS A 1 94 ? -10.190 2.898 -8.521 1.00 88.81 94 CYS A C 1
ATOM 748 O O . CYS A 1 94 ? -10.586 4.048 -8.690 1.00 88.81 94 CYS A O 1
ATOM 750 N N . GLU A 1 95 ? -8.941 2.625 -8.140 1.00 90.25 95 GLU A N 1
ATOM 751 C CA . GLU A 1 95 ? -8.006 3.628 -7.620 1.00 90.25 95 GLU A CA 1
ATOM 752 C C . GLU A 1 95 ? -6.582 3.385 -8.125 1.00 90.25 95 GLU A C 1
ATOM 754 O O . GLU A 1 95 ? -6.266 2.324 -8.681 1.00 90.25 95 GLU A O 1
ATOM 759 N N . THR A 1 96 ? -5.723 4.387 -7.946 1.00 93.56 96 THR A N 1
ATOM 760 C CA . THR A 1 96 ? -4.284 4.297 -8.196 1.00 93.56 96 THR A CA 1
ATOM 761 C C . THR A 1 96 ? -3.484 4.647 -6.957 1.00 93.56 96 THR A C 1
ATOM 763 O O . THR A 1 96 ? -4.000 5.248 -6.023 1.00 93.56 96 THR A O 1
ATOM 766 N N . PHE A 1 97 ? -2.225 4.227 -6.943 1.00 93.88 97 PHE A N 1
ATOM 767 C CA . PHE A 1 97 ? -1.255 4.628 -5.935 1.00 93.88 97 PHE A CA 1
ATOM 768 C C . PHE A 1 97 ? 0.147 4.595 -6.536 1.00 93.88 97 PHE A C 1
ATOM 770 O O . PHE A 1 97 ? 0.431 3.831 -7.461 1.00 93.88 97 PHE A O 1
ATOM 777 N N . ASN A 1 98 ? 1.035 5.420 -5.995 1.00 93.00 98 ASN A N 1
ATOM 778 C CA . ASN A 1 98 ? 2.432 5.506 -6.428 1.00 93.00 98 ASN A CA 1
ATOM 779 C C . ASN A 1 98 ? 3.434 5.246 -5.299 1.00 93.00 98 ASN A C 1
ATOM 781 O O . ASN A 1 98 ? 4.627 5.134 -5.571 1.00 93.00 98 ASN A O 1
ATOM 785 N N . SER A 1 99 ? 2.951 5.088 -4.067 1.00 92.25 99 SER A N 1
ATOM 786 C CA . SER A 1 99 ? 3.773 4.767 -2.905 1.00 92.25 99 SER A CA 1
ATOM 787 C C . SER A 1 99 ? 3.081 3.736 -2.016 1.00 92.25 99 SER A C 1
ATOM 789 O O . SER A 1 99 ? 1.857 3.735 -1.866 1.00 92.25 99 SER A O 1
ATOM 791 N N . ILE A 1 100 ? 3.877 2.871 -1.391 1.00 93.31 100 ILE A N 1
ATOM 792 C CA . ILE A 1 100 ? 3.439 1.889 -0.397 1.00 93.31 100 ILE A CA 1
ATOM 793 C C . ILE A 1 100 ? 4.049 2.267 0.956 1.00 93.31 100 ILE A C 1
ATOM 795 O O . ILE A 1 100 ? 5.262 2.447 1.067 1.00 93.31 100 ILE A O 1
ATOM 799 N N . LEU A 1 101 ? 3.211 2.363 1.988 1.00 92.38 101 LEU A N 1
ATOM 800 C CA . LEU A 1 101 ? 3.639 2.495 3.380 1.00 92.38 101 LEU A CA 1
ATOM 801 C C . LEU A 1 101 ? 3.519 1.135 4.060 1.00 92.38 101 LEU A C 1
ATOM 803 O O . LEU A 1 101 ? 2.408 0.651 4.285 1.00 92.38 101 LEU A O 1
ATOM 807 N N . GLU A 1 102 ? 4.659 0.526 4.373 1.00 92.44 102 GLU A N 1
ATOM 808 C CA . GLU A 1 102 ? 4.714 -0.733 5.112 1.00 92.44 102 GLU A CA 1
ATOM 809 C C . GLU A 1 102 ? 4.713 -0.456 6.612 1.00 92.44 102 GLU A C 1
ATOM 811 O O . GLU A 1 102 ? 5.614 0.192 7.143 1.00 92.44 102 GLU A O 1
ATOM 816 N N . TRP A 1 103 ? 3.668 -0.930 7.283 1.00 92.19 103 TRP A N 1
ATOM 817 C CA . TRP A 1 103 ? 3.473 -0.752 8.711 1.00 92.19 103 TRP A CA 1
ATOM 818 C C . TRP A 1 103 ? 4.012 -1.950 9.482 1.00 92.19 103 TRP A C 1
ATOM 820 O O . TRP A 1 103 ? 3.723 -3.098 9.156 1.00 92.19 103 TRP A O 1
ATOM 830 N N . GLU A 1 104 ? 4.709 -1.670 10.574 1.00 90.19 104 GLU A N 1
ATOM 831 C CA . GLU A 1 104 ? 5.226 -2.652 11.521 1.00 90.19 104 GLU A CA 1
ATOM 832 C C . GLU A 1 104 ? 4.626 -2.399 12.908 1.00 90.19 104 GLU A C 1
ATOM 834 O O . GLU A 1 104 ? 4.258 -1.274 13.258 1.00 90.19 104 GLU A O 1
ATOM 839 N N . HIS A 1 105 ? 4.536 -3.441 13.734 1.00 89.19 105 HIS A N 1
ATOM 840 C CA . HIS A 1 105 ? 4.234 -3.251 15.151 1.00 89.19 105 HIS A CA 1
ATOM 841 C C . HIS A 1 105 ? 5.467 -2.685 15.869 1.00 89.19 105 HIS A C 1
ATOM 843 O O . HIS A 1 105 ? 6.553 -3.249 15.765 1.00 89.19 105 HIS A O 1
ATOM 849 N N . GLU A 1 106 ? 5.292 -1.625 16.665 1.00 74.62 106 GLU A N 1
ATOM 850 C CA . GLU A 1 106 ? 6.389 -0.943 17.382 1.00 74.62 106 GLU A CA 1
ATOM 851 C C . GLU A 1 106 ? 7.242 -1.899 18.247 1.00 74.62 106 GLU A C 1
ATOM 853 O O . GLU A 1 106 ? 8.442 -1.702 18.427 1.00 74.62 106 GLU A O 1
ATOM 858 N N . HIS A 1 107 ? 6.635 -2.982 18.741 1.00 61.56 107 HIS A N 1
ATOM 859 C CA . HIS A 1 107 ? 7.267 -3.962 19.624 1.00 61.56 107 HIS A CA 1
ATOM 860 C C . HIS A 1 107 ? 7.963 -5.132 18.913 1.00 61.56 107 HIS A C 1
ATOM 862 O O . HIS A 1 107 ? 8.233 -6.137 19.574 1.00 61.56 107 HIS A O 1
ATOM 868 N N . GLU A 1 108 ? 8.236 -5.085 17.605 1.00 57.25 108 GLU A N 1
ATOM 869 C CA . GLU A 1 108 ? 8.936 -6.199 16.955 1.00 57.25 108 GLU A CA 1
ATOM 870 C C . GLU A 1 108 ? 10.402 -6.292 17.440 1.00 57.25 108 GLU A C 1
ATOM 872 O O . GLU A 1 108 ? 11.337 -5.688 16.919 1.00 57.25 108 GLU A O 1
ATOM 877 N N . THR A 1 109 ? 10.601 -7.093 18.489 1.00 48.88 109 THR A N 1
ATOM 878 C CA . THR A 1 109 ? 11.848 -7.341 19.235 1.00 48.88 109 THR A CA 1
ATOM 879 C C . THR A 1 109 ? 12.977 -7.972 18.414 1.00 48.88 109 THR A C 1
ATOM 881 O O . THR A 1 109 ? 14.088 -8.144 18.926 1.00 48.88 109 THR A O 1
ATOM 884 N N . LYS A 1 110 ? 12.745 -8.290 17.134 1.00 52.19 110 LYS A N 1
ATOM 885 C CA . LYS A 1 110 ? 13.783 -8.786 16.218 1.00 52.19 110 LYS A CA 1
ATOM 886 C C . LYS A 1 110 ? 14.900 -7.755 16.010 1.00 52.19 110 LYS A C 1
ATOM 888 O O . LYS A 1 110 ? 16.058 -8.144 15.899 1.00 52.19 110 LYS A O 1
ATOM 893 N N . ALA A 1 111 ? 14.583 -6.460 16.096 1.00 49.88 111 ALA A N 1
ATOM 894 C CA . ALA A 1 111 ? 15.575 -5.382 16.086 1.00 49.88 111 ALA A CA 1
ATOM 895 C C . ALA A 1 111 ? 16.453 -5.340 17.356 1.00 49.88 111 ALA A C 1
ATOM 897 O O . ALA A 1 111 ? 17.592 -4.890 17.306 1.00 49.88 111 ALA A O 1
ATOM 898 N N . LEU A 1 112 ? 15.959 -5.842 18.496 1.00 42.72 112 LEU A N 1
ATOM 899 C CA . LEU A 1 112 ? 16.693 -5.825 19.772 1.00 42.72 112 LEU A CA 1
ATOM 900 C C . LEU A 1 112 ? 17.659 -7.008 19.941 1.00 42.72 112 LEU A C 1
ATOM 902 O O . LEU A 1 112 ? 18.491 -6.987 20.842 1.00 42.72 112 LEU A O 1
ATOM 906 N N . THR A 1 113 ? 17.556 -8.047 19.106 1.00 48.91 113 THR A N 1
ATOM 907 C CA . THR A 1 113 ? 18.363 -9.279 19.230 1.00 48.91 113 THR A CA 1
ATOM 908 C C . THR A 1 113 ? 19.353 -9.502 18.088 1.00 48.91 113 THR A C 1
ATOM 910 O O . THR A 1 113 ? 20.223 -10.362 18.210 1.00 48.91 113 THR A O 1
ATOM 913 N N . GLN A 1 114 ? 19.290 -8.721 17.006 1.00 48.88 114 GLN A N 1
ATOM 914 C CA . GLN A 1 114 ? 20.214 -8.839 15.877 1.00 48.88 114 GLN A CA 1
ATOM 915 C C . GLN A 1 114 ? 21.278 -7.739 15.912 1.00 48.88 114 GLN A C 1
ATOM 917 O O . GLN A 1 114 ? 21.267 -6.794 15.131 1.00 48.88 114 GLN A O 1
ATOM 922 N N . SER A 1 115 ? 22.258 -7.896 16.802 1.00 43.66 115 SER A N 1
ATOM 923 C CA . SER A 1 115 ? 23.567 -7.265 16.636 1.00 43.66 115 SER A CA 1
ATOM 924 C C . SER A 1 115 ? 24.321 -7.977 15.505 1.00 43.66 115 SER A C 1
ATOM 926 O O . SER A 1 115 ? 25.174 -8.827 15.762 1.00 43.66 115 SER A O 1
ATOM 928 N N . PHE A 1 116 ? 23.992 -7.683 14.249 1.00 41.31 116 PHE A N 1
ATOM 929 C CA . PHE A 1 116 ? 24.807 -8.090 13.105 1.00 41.31 116 PHE A CA 1
ATOM 930 C C . PHE A 1 116 ? 25.123 -6.874 12.233 1.00 41.31 116 PHE A C 1
ATOM 932 O O . PHE A 1 116 ? 24.283 -5.987 12.086 1.00 41.31 116 PHE A O 1
ATOM 939 N N . PRO A 1 117 ? 26.356 -6.782 11.708 1.00 44.56 117 PRO A N 1
ATOM 940 C CA . PRO A 1 117 ? 26.806 -5.601 11.001 1.00 44.56 117 PRO A CA 1
ATOM 941 C C . PRO A 1 117 ? 26.086 -5.511 9.654 1.00 44.56 117 PRO A C 1
ATOM 943 O O . PRO A 1 117 ? 26.092 -6.469 8.887 1.00 44.56 117 PRO A O 1
ATOM 946 N N . PHE A 1 118 ? 25.472 -4.352 9.408 1.00 43.97 118 PHE A N 1
ATOM 947 C CA . PHE A 1 118 ? 25.288 -3.708 8.105 1.00 43.97 118 PHE A CA 1
ATOM 948 C C . PHE A 1 118 ? 25.394 -4.640 6.884 1.00 43.97 118 PHE A C 1
ATOM 950 O O . PHE A 1 118 ? 26.440 -4.757 6.250 1.00 43.97 118 PHE A O 1
ATOM 957 N N . ASN A 1 119 ? 24.276 -5.267 6.530 1.00 40.91 119 ASN A N 1
ATOM 958 C CA . ASN A 1 119 ? 23.991 -5.651 5.151 1.00 40.91 119 ASN A CA 1
ATOM 959 C C . ASN A 1 119 ? 22.482 -5.487 4.917 1.00 40.91 119 ASN A C 1
ATOM 961 O O . ASN A 1 119 ? 21.744 -6.441 4.698 1.00 40.91 119 ASN A O 1
ATOM 965 N N . ASP A 1 120 ? 22.036 -4.231 4.985 1.00 46.62 120 ASP A N 1
ATOM 966 C CA . ASP A 1 120 ? 20.657 -3.757 4.754 1.00 46.62 120 ASP A CA 1
ATOM 967 C C . ASP A 1 120 ? 20.209 -3.886 3.277 1.00 46.62 120 ASP A C 1
ATOM 969 O O . ASP A 1 120 ? 19.195 -3.330 2.866 1.00 46.62 120 ASP A O 1
ATOM 973 N N . VAL A 1 121 ? 20.962 -4.619 2.446 1.00 45.34 121 VAL A N 1
ATOM 974 C CA . VAL A 1 121 ? 20.677 -4.786 1.008 1.00 45.34 121 VAL A CA 1
ATOM 975 C C . VAL A 1 121 ? 19.422 -5.639 0.781 1.00 45.34 121 VAL A C 1
ATOM 977 O O . VAL A 1 121 ? 18.762 -5.509 -0.244 1.00 45.34 121 VAL A O 1
ATOM 980 N N . TYR A 1 122 ? 19.039 -6.461 1.762 1.00 45.75 122 TYR A N 1
ATOM 981 C CA . TYR A 1 122 ? 17.793 -7.220 1.745 1.00 45.75 122 TYR A CA 1
ATOM 982 C C . TYR A 1 122 ? 17.093 -7.076 3.092 1.00 45.75 122 TYR A C 1
ATOM 984 O O . TYR A 1 122 ? 17.190 -7.945 3.957 1.00 45.75 122 TYR A O 1
ATOM 992 N N . SER A 1 123 ? 16.360 -5.978 3.276 1.00 55.72 123 SER A N 1
ATOM 993 C CA . SER A 1 123 ? 15.266 -6.017 4.248 1.00 55.72 123 SER A CA 1
ATOM 994 C C . SER A 1 123 ? 14.360 -7.197 3.895 1.00 55.72 123 SER A C 1
ATOM 996 O O . SER A 1 123 ? 13.996 -7.375 2.734 1.00 55.72 123 SER A O 1
ATOM 998 N N . ASP A 1 124 ? 14.001 -8.027 4.876 1.00 66.00 124 ASP A N 1
ATOM 999 C CA . ASP A 1 124 ? 13.157 -9.213 4.654 1.00 66.00 12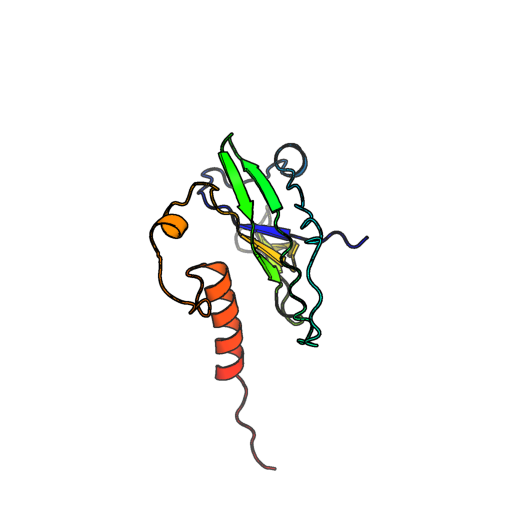4 ASP A CA 1
ATOM 1000 C C . ASP A 1 124 ? 11.704 -8.847 4.265 1.00 66.00 124 ASP A C 1
ATOM 1002 O O . ASP A 1 124 ? 10.869 -9.734 4.074 1.00 66.00 124 ASP A O 1
ATOM 1006 N N . SER A 1 125 ? 11.422 -7.544 4.120 1.00 81.31 125 SER A N 1
ATOM 1007 C CA . SER A 1 125 ? 10.159 -6.966 3.674 1.00 81.31 125 SER A CA 1
ATOM 1008 C C . SER A 1 125 ? 9.649 -7.636 2.401 1.00 81.31 125 SER A C 1
ATOM 1010 O O . SER A 1 125 ? 10.358 -7.837 1.411 1.00 81.31 125 SER A O 1
ATOM 1012 N N . SER A 1 126 ? 8.365 -7.976 2.424 1.00 83.50 126 SER A N 1
ATOM 1013 C CA . SER A 1 126 ? 7.680 -8.504 1.246 1.00 83.50 126 SER A CA 1
ATOM 1014 C C . SER A 1 126 ? 7.572 -7.461 0.131 1.00 83.50 126 SER A C 1
ATOM 1016 O O . SER A 1 126 ? 7.661 -7.814 -1.046 1.00 83.50 126 SER A O 1
ATOM 1018 N N . VAL A 1 127 ? 7.453 -6.180 0.497 1.00 87.75 127 VAL A N 1
ATOM 1019 C CA . VAL A 1 127 ? 7.348 -5.063 -0.446 1.00 87.75 127 VAL A CA 1
ATOM 1020 C C . VAL A 1 127 ? 8.680 -4.849 -1.159 1.00 87.75 127 VAL A C 1
ATOM 1022 O O . VAL A 1 127 ? 8.710 -4.796 -2.389 1.00 87.75 127 VAL A O 1
ATOM 1025 N N . SER A 1 128 ? 9.790 -4.810 -0.415 1.00 86.69 128 SER A N 1
ATOM 1026 C CA . SER A 1 128 ? 11.127 -4.613 -0.992 1.00 86.69 128 SER A CA 1
ATOM 1027 C C . SER A 1 128 ? 11.490 -5.723 -1.984 1.00 86.69 128 SER A C 1
ATOM 1029 O O . SER A 1 128 ? 11.935 -5.446 -3.098 1.00 86.69 128 SER A O 1
ATOM 1031 N N . LYS A 1 129 ? 11.216 -6.985 -1.629 1.00 89.00 129 LYS A N 1
ATOM 1032 C CA . LYS A 1 129 ? 11.418 -8.143 -2.511 1.00 89.00 129 LYS A CA 1
ATOM 1033 C C . LYS A 1 129 ? 10.534 -8.089 -3.750 1.00 89.00 129 LYS A C 1
ATOM 1035 O O . LYS A 1 129 ? 10.992 -8.443 -4.834 1.00 89.00 129 LYS A O 1
ATOM 1040 N N . GLY A 1 130 ? 9.281 -7.662 -3.593 1.00 88.88 130 GLY A N 1
ATOM 1041 C CA . GLY A 1 130 ? 8.351 -7.481 -4.703 1.00 88.88 130 GLY A CA 1
ATOM 1042 C C . GLY A 1 130 ? 8.878 -6.472 -5.720 1.00 88.88 130 GLY A C 1
ATOM 1043 O O . GLY A 1 130 ? 8.920 -6.778 -6.907 1.00 88.88 130 GLY A O 1
ATOM 1044 N N . LEU A 1 131 ? 9.358 -5.316 -5.257 1.00 89.00 131 LEU A N 1
ATOM 1045 C CA . LEU A 1 131 ? 9.943 -4.290 -6.124 1.00 89.00 131 LEU A CA 1
ATOM 1046 C C . LEU A 1 131 ? 11.242 -4.761 -6.789 1.00 89.00 131 LEU A C 1
ATOM 1048 O O . LEU A 1 131 ? 11.377 -4.638 -8.003 1.00 89.00 131 LEU A O 1
ATOM 1052 N N . ALA A 1 132 ? 12.140 -5.405 -6.038 1.00 88.06 132 ALA A N 1
ATOM 1053 C CA . ALA A 1 132 ? 13.371 -5.970 -6.595 1.00 88.06 132 ALA A CA 1
ATOM 1054 C C . ALA A 1 132 ? 13.097 -7.024 -7.686 1.00 88.06 132 ALA A C 1
ATOM 1056 O O . ALA A 1 132 ? 13.825 -7.115 -8.675 1.00 88.06 132 ALA A O 1
ATOM 1057 N N . MET A 1 133 ? 12.022 -7.808 -7.542 1.00 89.44 133 MET A N 1
ATOM 1058 C CA . MET A 1 133 ? 11.576 -8.742 -8.579 1.00 89.44 133 MET A CA 1
ATOM 1059 C C . MET A 1 133 ? 11.164 -8.009 -9.865 1.00 89.44 133 MET A C 1
ATOM 1061 O O . MET A 1 133 ? 11.438 -8.506 -10.955 1.00 89.44 133 MET A O 1
ATOM 1065 N N . MET A 1 134 ? 10.522 -6.840 -9.770 1.00 87.06 134 MET A N 1
ATOM 1066 C CA . MET A 1 134 ? 10.124 -6.062 -10.952 1.00 87.06 134 MET A CA 1
ATOM 1067 C C . MET A 1 134 ? 11.345 -5.573 -11.737 1.00 87.06 134 MET A C 1
ATOM 1069 O O . MET A 1 134 ? 11.371 -5.697 -12.963 1.00 87.06 134 MET A O 1
ATOM 1073 N N . ASP A 1 135 ? 12.371 -5.091 -11.036 1.00 86.12 135 ASP A N 1
ATOM 1074 C CA . ASP A 1 135 ? 13.631 -4.669 -11.654 1.00 86.12 135 ASP A CA 1
ATOM 1075 C C . ASP A 1 135 ? 14.344 -5.844 -12.334 1.00 86.12 135 ASP A C 1
ATOM 1077 O O . ASP A 1 135 ? 14.825 -5.726 -13.466 1.00 86.12 135 ASP A O 1
ATOM 1081 N N . LEU A 1 136 ? 14.344 -7.013 -11.685 1.00 89.00 136 LEU A N 1
ATOM 1082 C CA . LEU A 1 136 ? 14.891 -8.237 -12.261 1.00 89.00 136 LEU A CA 1
ATOM 1083 C C . LEU A 1 136 ? 14.146 -8.645 -13.540 1.00 89.00 136 LEU A C 1
ATOM 1085 O O . LEU A 1 136 ? 14.780 -8.942 -14.551 1.00 89.00 136 LEU A O 1
ATOM 1089 N N . LEU A 1 137 ? 12.810 -8.642 -13.520 1.00 88.62 137 LEU A N 1
ATOM 1090 C CA . LEU A 1 137 ? 11.993 -9.008 -14.681 1.00 88.62 137 LEU A CA 1
ATOM 1091 C C . LEU A 1 137 ? 12.245 -8.083 -15.870 1.00 88.62 137 LEU A C 1
ATOM 1093 O O . LEU A 1 137 ? 12.323 -8.562 -17.000 1.00 88.62 137 LEU A O 1
ATOM 1097 N N . LYS A 1 138 ? 12.419 -6.782 -15.619 1.00 85.94 138 LYS A N 1
ATOM 1098 C CA . LYS A 1 138 ? 12.791 -5.821 -16.659 1.00 85.94 138 LYS A CA 1
ATOM 1099 C C . LYS A 1 138 ? 14.106 -6.228 -17.326 1.00 85.94 138 LYS A C 1
ATOM 1101 O O . LYS A 1 138 ? 14.143 -6.395 -18.537 1.00 85.94 138 LYS A O 1
ATOM 1106 N N . SER A 1 139 ? 15.141 -6.503 -16.532 1.00 86.56 139 SER A N 1
ATOM 1107 C CA . SER A 1 139 ? 16.453 -6.890 -17.062 1.00 86.56 139 SER A CA 1
ATOM 1108 C C . SER A 1 139 ? 16.448 -8.222 -17.822 1.00 86.56 139 SER A C 1
ATOM 1110 O O . SER A 1 139 ? 17.245 -8.385 -18.742 1.00 86.56 139 SER A O 1
ATOM 1112 N N . VAL A 1 140 ? 15.605 -9.187 -17.440 1.00 90.25 140 VAL A N 1
ATOM 1113 C CA . VAL A 1 140 ? 15.543 -10.506 -18.102 1.00 90.25 140 VAL A CA 1
ATOM 1114 C C . VAL A 1 140 ? 14.786 -10.449 -19.430 1.00 90.25 140 VAL A C 1
ATOM 1116 O O . VAL A 1 140 ? 15.083 -11.225 -20.339 1.00 90.25 140 VAL A O 1
ATOM 1119 N N . HIS A 1 141 ? 13.800 -9.561 -19.545 1.00 87.69 141 HIS A N 1
ATOM 1120 C CA . HIS A 1 141 ? 12.933 -9.469 -20.719 1.00 87.69 141 HIS A CA 1
ATOM 1121 C C . HIS A 1 141 ? 13.329 -8.370 -21.712 1.00 87.69 141 HIS A C 1
ATOM 1123 O O . HIS A 1 141 ? 12.664 -8.235 -22.743 1.00 87.69 141 HIS A O 1
ATOM 1129 N N . ASP A 1 142 ? 14.404 -7.625 -21.449 1.00 85.25 142 ASP A N 1
ATOM 1130 C CA . ASP A 1 142 ? 14.950 -6.676 -22.414 1.00 85.25 142 ASP A CA 1
ATOM 1131 C C . ASP A 1 142 ? 15.419 -7.420 -23.686 1.00 85.25 142 ASP A C 1
ATOM 1133 O O . ASP A 1 142 ? 16.150 -8.414 -23.602 1.00 85.25 142 ASP A O 1
ATOM 1137 N N . PRO A 1 143 ? 14.982 -6.989 -24.886 1.00 86.12 143 PRO A N 1
ATOM 1138 C CA . PRO A 1 143 ? 15.343 -7.658 -26.129 1.00 86.12 143 PRO A CA 1
ATOM 1139 C C . PRO A 1 143 ? 16.854 -7.577 -26.371 1.00 86.12 143 PRO A C 1
ATOM 1141 O O . PRO A 1 143 ? 17.473 -6.532 -26.169 1.00 86.12 143 PRO A O 1
ATOM 1144 N N . ILE A 1 144 ? 17.446 -8.676 -26.849 1.00 84.31 144 ILE A N 1
ATOM 1145 C CA . ILE A 1 144 ? 18.871 -8.717 -27.200 1.00 84.31 144 ILE A CA 1
ATOM 1146 C C . ILE A 1 144 ? 19.101 -7.759 -28.378 1.00 84.31 144 ILE A C 1
ATOM 1148 O O . ILE A 1 144 ? 18.455 -7.940 -29.415 1.00 84.31 144 ILE A O 1
ATOM 1152 N N . PRO A 1 145 ? 20.007 -6.770 -28.260 1.00 85.62 145 PRO A N 1
ATOM 1153 C CA . PRO A 1 145 ? 20.335 -5.892 -29.373 1.00 85.62 145 PRO A CA 1
ATOM 1154 C C . PRO A 1 145 ? 20.881 -6.718 -30.540 1.00 85.62 145 PRO A C 1
ATOM 1156 O O . PRO A 1 145 ? 21.832 -7.482 -30.370 1.00 85.62 145 PRO A O 1
ATOM 1159 N N . THR A 1 146 ? 20.291 -6.573 -31.722 1.00 86.75 146 THR A N 1
ATOM 1160 C CA . THR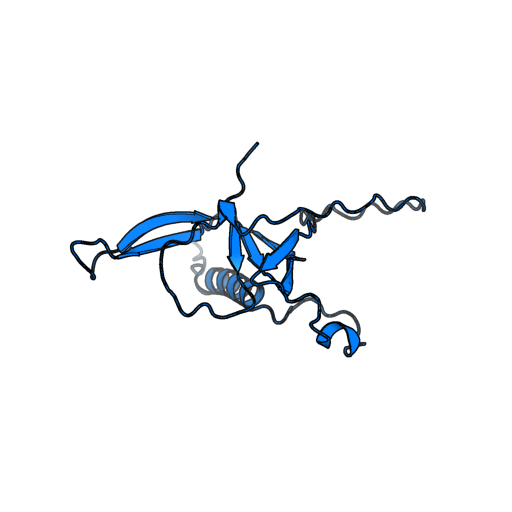 A 1 146 ? 20.864 -7.094 -32.966 1.00 86.75 146 THR A CA 1
ATOM 1161 C C . THR A 1 146 ? 21.631 -5.969 -33.646 1.00 86.75 146 THR A C 1
ATOM 1163 O O . THR A 1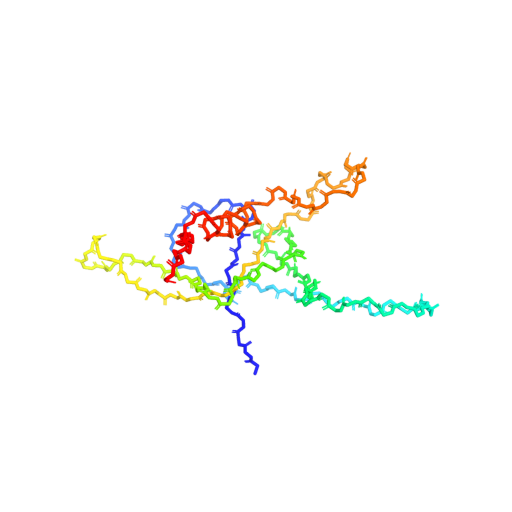 146 ? 21.091 -4.876 -33.794 1.00 86.75 146 THR A O 1
ATOM 1166 N N . GLU A 1 147 ? 22.887 -6.215 -34.018 1.00 82.19 147 GLU A N 1
ATOM 1167 C CA . GLU A 1 147 ? 23.651 -5.282 -34.851 1.00 82.19 147 GLU A CA 1
ATOM 1168 C C . GLU A 1 147 ? 23.013 -5.237 -36.252 1.00 82.19 147 GLU A C 1
ATOM 1170 O O . GLU A 1 147 ? 22.831 -6.291 -36.867 1.00 82.19 147 GLU A O 1
ATOM 1175 N N . ASP A 1 148 ? 22.633 -4.038 -36.707 1.00 68.06 148 ASP A N 1
ATOM 1176 C CA . ASP A 1 148 ? 22.220 -3.759 -38.093 1.00 68.06 148 ASP A CA 1
ATOM 1177 C C . ASP A 1 148 ? 23.437 -3.656 -39.031 1.00 68.06 148 ASP A C 1
ATOM 1179 O O . ASP A 1 148 ? 24.451 -3.032 -38.631 1.00 68.06 148 ASP A O 1
#

Sequence (148 aa):
MSNKEYCHWMPCTIEHDGIAPISMYFQPETLEEEPSSASSNEKELEKSDNSEQAHAASFRGRALMARREYKLPENINGTVFIPMQSNDTKLEKCETFNSILEWEHEHETKALTQSFPFNDVYSDSSVSKGLAMMDLLKSVHDPIPTED